Protein AF-A0AAW2DM99-F1 (afdb_monomer_lite)

Structure (mmCIF, N/CA/C/O backbone):
data_AF-A0AAW2DM99-F1
#
_entry.id   AF-A0AAW2DM99-F1
#
loop_
_atom_site.group_PDB
_atom_site.id
_atom_site.type_symbol
_atom_site.label_atom_id
_atom_site.label_alt_id
_atom_site.label_comp_id
_atom_site.label_asym_id
_atom_site.label_entity_id
_atom_site.label_seq_id
_atom_site.pdbx_PDB_ins_code
_atom_site.Cartn_x
_atom_site.Cartn_y
_atom_site.Cartn_z
_atom_site.occupancy
_atom_site.B_iso_or_equiv
_atom_site.auth_seq_id
_atom_site.auth_comp_id
_atom_site.auth_asym_id
_atom_site.auth_atom_id
_atom_site.pdbx_PDB_model_num
ATOM 1 N N . MET A 1 1 ? 1.459 -3.529 23.338 1.00 35.66 1 MET A N 1
ATOM 2 C CA . MET A 1 1 ? 2.399 -2.399 23.495 1.00 35.66 1 MET A CA 1
ATOM 3 C C . MET A 1 1 ? 1.720 -1.169 22.929 1.00 35.66 1 MET A C 1
ATOM 5 O O . MET A 1 1 ? 0.945 -1.314 21.996 1.00 35.66 1 MET A O 1
ATOM 9 N N . ALA A 1 2 ? 1.927 -0.005 23.540 1.00 34.44 2 ALA A N 1
ATOM 10 C CA . ALA A 1 2 ? 1.353 1.253 23.074 1.00 34.44 2 ALA A CA 1
ATOM 11 C C . ALA A 1 2 ? 1.762 1.528 21.612 1.00 34.44 2 ALA A C 1
ATOM 13 O O . ALA A 1 2 ? 2.932 1.319 21.285 1.00 34.44 2 ALA A O 1
ATOM 14 N N . CYS A 1 3 ? 0.830 2.003 20.767 1.00 39.03 3 CYS A N 1
ATOM 15 C CA . CYS A 1 3 ? 1.159 2.665 19.493 1.00 39.03 3 CYS A CA 1
ATOM 16 C C . CYS A 1 3 ? 2.086 3.834 19.861 1.00 39.03 3 CYS A C 1
ATOM 18 O O . CYS A 1 3 ? 1.624 4.897 20.273 1.00 39.03 3 CYS A O 1
ATOM 20 N N . LYS A 1 4 ? 3.408 3.639 19.786 1.00 43.53 4 LYS A N 1
ATOM 21 C CA . LYS A 1 4 ? 4.312 4.777 19.635 1.00 43.53 4 LYS A CA 1
ATOM 22 C C . LYS A 1 4 ? 3.962 5.408 18.285 1.00 43.53 4 LYS A C 1
ATOM 24 O O . LYS A 1 4 ? 3.712 4.652 17.347 1.00 43.53 4 LYS A O 1
ATOM 29 N N . PRO A 1 5 ? 3.945 6.743 18.157 1.00 43.97 5 PRO A N 1
ATOM 30 C CA . PRO A 1 5 ? 3.935 7.355 16.841 1.00 43.97 5 PRO A CA 1
ATOM 31 C C . PRO A 1 5 ? 5.176 6.830 16.122 1.00 43.97 5 PRO A C 1
ATOM 33 O O . PRO A 1 5 ? 6.307 7.070 16.547 1.00 43.97 5 PRO A O 1
ATOM 36 N N . LEU A 1 6 ? 4.942 5.985 15.125 1.00 51.59 6 LEU A N 1
ATOM 37 C CA . LEU A 1 6 ? 5.991 5.325 14.372 1.00 51.59 6 LEU A CA 1
ATOM 38 C C . LEU A 1 6 ? 6.659 6.417 13.543 1.00 51.59 6 LEU A C 1
ATOM 40 O O . LEU A 1 6 ? 6.070 6.944 12.602 1.00 51.59 6 LEU A O 1
ATOM 44 N N . GLY A 1 7 ? 7.850 6.831 13.977 1.00 56.53 7 GLY A N 1
ATOM 45 C CA . GLY A 1 7 ? 8.684 7.748 13.214 1.00 56.53 7 GLY A CA 1
ATOM 46 C C . GLY A 1 7 ? 8.988 7.163 11.835 1.00 56.53 7 GLY A C 1
ATOM 47 O O . GLY A 1 7 ? 8.894 5.952 11.630 1.00 56.53 7 GLY A O 1
ATOM 48 N N . GLU A 1 8 ? 9.375 8.030 10.907 1.00 57.75 8 GLU A N 1
ATOM 49 C CA . GLU A 1 8 ? 9.735 7.710 9.518 1.00 57.75 8 GLU A CA 1
ATOM 50 C C . GLU A 1 8 ? 10.653 6.474 9.382 1.00 57.75 8 GLU A C 1
ATOM 52 O O . GLU A 1 8 ? 10.464 5.643 8.492 1.00 57.75 8 GLU A O 1
ATOM 57 N N . ASP A 1 9 ? 11.535 6.273 10.367 1.00 65.50 9 ASP A N 1
ATOM 58 C CA . ASP A 1 9 ? 12.427 5.117 10.529 1.00 65.50 9 ASP A CA 1
ATOM 59 C C . ASP A 1 9 ? 11.707 3.750 10.531 1.00 65.50 9 ASP A C 1
ATOM 61 O O . ASP A 1 9 ? 12.249 2.762 10.038 1.00 65.50 9 ASP A O 1
ATOM 65 N N . THR A 1 10 ? 10.472 3.650 11.042 1.00 75.81 10 THR A N 1
ATOM 66 C CA . THR A 1 10 ? 9.782 2.346 11.082 1.00 75.81 10 THR A CA 1
ATOM 67 C C . THR A 1 10 ? 9.088 2.004 9.772 1.00 75.81 10 THR A C 1
ATOM 69 O O . THR A 1 10 ? 9.172 0.859 9.335 1.00 75.81 10 THR A O 1
ATOM 72 N N . ALA A 1 11 ? 8.466 2.978 9.098 1.00 77.56 11 ALA A N 1
ATOM 73 C CA . ALA A 1 11 ? 7.891 2.744 7.772 1.00 77.56 11 ALA A CA 1
ATOM 74 C C . ALA A 1 11 ? 8.988 2.347 6.775 1.00 77.56 11 ALA A C 1
ATOM 76 O O . ALA A 1 11 ? 8.814 1.394 6.018 1.00 77.56 11 ALA A O 1
ATOM 77 N N . GLN A 1 12 ? 10.149 3.003 6.841 1.00 84.19 12 GLN A N 1
ATOM 78 C CA . GLN A 1 12 ? 11.324 2.637 6.054 1.00 84.19 12 GLN A CA 1
ATOM 79 C C . GLN A 1 12 ? 11.777 1.192 6.329 1.00 84.19 12 GLN A C 1
ATOM 81 O O . GLN A 1 12 ? 11.893 0.398 5.395 1.00 84.19 12 GLN A O 1
ATOM 86 N N . LYS A 1 13 ? 11.986 0.814 7.599 1.00 89.56 13 LYS A N 1
ATOM 87 C CA . LYS A 1 13 ? 12.408 -0.550 7.976 1.00 89.56 13 LYS A CA 1
ATOM 88 C C . LYS A 1 13 ? 11.413 -1.621 7.538 1.00 89.56 13 LYS A C 1
ATOM 90 O O . LYS A 1 13 ? 11.819 -2.637 6.976 1.00 89.56 13 LYS A O 1
ATOM 95 N N . THR A 1 14 ? 10.119 -1.389 7.753 1.00 89.75 14 THR A N 1
ATOM 96 C CA . THR A 1 14 ? 9.064 -2.309 7.313 1.00 89.75 14 THR A CA 1
ATOM 97 C C . THR A 1 14 ? 9.071 -2.462 5.794 1.00 89.75 14 THR A C 1
ATOM 99 O O . THR A 1 14 ? 9.008 -3.584 5.297 1.00 89.75 14 THR A O 1
ATOM 102 N N . SER A 1 15 ? 9.234 -1.364 5.053 1.00 91.31 15 SER A N 1
ATOM 103 C CA . SER A 1 15 ? 9.285 -1.385 3.584 1.00 91.31 15 SER A CA 1
ATOM 104 C C . SER A 1 15 ? 10.464 -2.191 3.058 1.00 91.31 15 SER A C 1
ATOM 106 O O . SER A 1 15 ? 10.295 -3.016 2.162 1.00 91.31 15 SER A O 1
ATOM 108 N N . MET A 1 16 ? 11.643 -2.010 3.657 1.00 93.88 16 MET A N 1
ATOM 109 C CA . MET A 1 16 ? 12.829 -2.800 3.321 1.00 93.88 16 MET A CA 1
ATOM 110 C C . MET A 1 16 ? 12.605 -4.288 3.602 1.00 93.88 16 MET A C 1
ATOM 112 O O . MET A 1 16 ? 12.878 -5.118 2.740 1.00 93.88 16 MET A O 1
ATOM 116 N N . SER A 1 17 ? 12.013 -4.635 4.749 1.00 94.75 17 SER A N 1
ATOM 117 C CA . SER A 1 17 ? 11.690 -6.031 5.068 1.00 94.75 17 SER A CA 1
ATOM 118 C C . SER A 1 17 ? 10.678 -6.645 4.089 1.00 94.75 17 SER A C 1
ATOM 120 O O . SER A 1 17 ? 10.814 -7.807 3.703 1.00 94.75 17 SER A O 1
ATOM 122 N N . ILE A 1 18 ? 9.674 -5.880 3.644 1.00 94.69 18 ILE A N 1
ATOM 123 C CA . ILE A 1 18 ? 8.722 -6.319 2.611 1.00 94.69 18 ILE A CA 1
ATOM 124 C C . ILE A 1 18 ? 9.452 -6.571 1.286 1.00 94.69 18 ILE A C 1
ATOM 126 O O . ILE A 1 18 ? 9.267 -7.626 0.677 1.00 94.69 18 ILE A O 1
ATOM 130 N N . LEU A 1 19 ? 10.315 -5.645 0.857 1.00 95.69 19 LEU A N 1
ATOM 131 C CA . LEU A 1 19 ? 11.109 -5.793 -0.364 1.00 95.69 19 LEU A CA 1
ATOM 132 C C . LEU A 1 19 ? 12.026 -7.020 -0.319 1.00 95.69 19 LEU A C 1
ATOM 134 O O . LEU A 1 19 ? 12.119 -7.744 -1.310 1.00 95.69 19 LEU A O 1
ATOM 138 N N . GLU A 1 20 ? 12.655 -7.292 0.825 1.00 96.81 20 GLU A N 1
ATOM 139 C CA . GLU A 1 20 ? 13.470 -8.491 1.043 1.00 96.81 20 GLU A CA 1
ATOM 140 C C . GLU A 1 20 ? 12.632 -9.772 0.931 1.00 96.81 20 GLU A C 1
ATOM 142 O O . GLU A 1 20 ? 12.999 -10.695 0.193 1.00 96.81 20 GLU A O 1
ATOM 147 N N . LYS A 1 21 ? 11.467 -9.818 1.596 1.00 96.69 21 LYS A N 1
ATOM 148 C CA . LYS A 1 21 ? 10.533 -10.958 1.527 1.00 96.69 21 LYS A CA 1
ATOM 149 C C . LYS A 1 21 ? 10.051 -11.223 0.104 1.00 96.69 21 LYS A C 1
ATOM 151 O O . LYS A 1 21 ? 9.902 -12.376 -0.296 1.00 96.69 21 LYS A O 1
ATOM 156 N N . LEU A 1 22 ? 9.827 -10.164 -0.666 1.00 97.06 22 LEU A N 1
ATOM 157 C CA . LEU A 1 22 ? 9.344 -10.243 -2.039 1.00 97.06 22 LEU A CA 1
ATOM 158 C C . LEU A 1 22 ? 10.477 -10.180 -3.074 1.00 97.06 22 LEU A C 1
ATOM 160 O O . LEU A 1 22 ? 10.194 -10.043 -4.260 1.00 97.06 22 LEU A O 1
ATOM 164 N N . SER A 1 23 ? 11.741 -10.329 -2.667 1.00 96.56 23 SER A N 1
ATOM 165 C CA . SER A 1 23 ? 12.935 -10.141 -3.513 1.00 96.56 23 SER A CA 1
ATOM 166 C C . SER A 1 23 ? 12.892 -10.883 -4.852 1.00 96.56 23 SER A C 1
ATOM 168 O O . SER A 1 23 ? 13.314 -10.326 -5.864 1.00 96.56 23 SER A O 1
ATOM 170 N N . LYS A 1 24 ? 12.326 -12.097 -4.869 1.00 96.75 24 LYS A N 1
ATOM 171 C CA . LYS A 1 24 ? 12.196 -12.958 -6.060 1.00 96.75 24 LYS A CA 1
ATOM 172 C C . LYS A 1 24 ? 11.079 -12.552 -7.032 1.00 96.75 24 LYS A C 1
ATOM 174 O O . LYS A 1 24 ? 10.979 -13.140 -8.103 1.00 96.75 24 LYS A O 1
ATOM 179 N N . HIS A 1 25 ? 10.227 -11.599 -6.663 1.00 95.56 25 HIS A N 1
ATOM 180 C CA . HIS A 1 25 ? 9.127 -11.124 -7.500 1.00 95.56 25 HIS A CA 1
ATOM 181 C C . HIS A 1 25 ? 9.568 -9.940 -8.372 1.00 95.56 25 HIS A C 1
ATOM 183 O O . HIS A 1 25 ? 10.468 -9.174 -8.004 1.00 95.56 25 HIS A O 1
ATOM 189 N N . ALA A 1 26 ? 8.894 -9.763 -9.510 1.00 94.31 26 ALA A N 1
ATOM 190 C CA . ALA A 1 26 ? 9.030 -8.570 -10.342 1.00 94.31 26 ALA A CA 1
ATOM 191 C C . ALA A 1 26 ? 8.666 -7.293 -9.559 1.00 94.31 26 ALA A C 1
ATOM 193 O O . ALA A 1 26 ? 7.968 -7.353 -8.544 1.00 94.31 26 ALA A O 1
ATOM 194 N N . TRP A 1 27 ? 9.148 -6.135 -10.013 1.00 94.69 27 TRP A N 1
ATOM 195 C CA . TRP A 1 27 ? 8.969 -4.864 -9.305 1.00 94.69 27 TRP A CA 1
ATOM 196 C C . TRP A 1 27 ? 7.495 -4.485 -9.139 1.00 94.69 27 TRP A C 1
ATOM 198 O O . TRP A 1 27 ? 7.058 -4.321 -7.998 1.00 94.69 27 TRP A O 1
ATOM 208 N N . HIS A 1 28 ? 6.699 -4.470 -10.210 1.00 92.12 28 HIS A N 1
ATOM 209 C CA . HIS A 1 28 ? 5.244 -4.302 -10.093 1.00 92.12 28 HIS A CA 1
ATOM 210 C C . HIS A 1 28 ? 4.587 -5.306 -9.133 1.00 92.12 28 HIS A C 1
ATOM 212 O O . HIS A 1 28 ? 3.732 -4.936 -8.328 1.00 92.12 28 HIS A O 1
ATOM 218 N N . ALA A 1 29 ? 5.001 -6.577 -9.179 1.00 96.00 29 ALA A N 1
ATOM 219 C CA . ALA A 1 29 ? 4.408 -7.634 -8.367 1.00 96.00 29 ALA A CA 1
ATOM 220 C C . ALA A 1 29 ? 4.660 -7.404 -6.871 1.00 96.00 29 ALA A C 1
ATOM 222 O O . ALA A 1 29 ? 3.772 -7.653 -6.059 1.00 96.00 29 ALA A O 1
ATOM 223 N N . LYS A 1 30 ? 5.825 -6.862 -6.493 1.00 97.62 30 LYS A N 1
ATOM 224 C CA . LYS A 1 30 ? 6.114 -6.465 -5.104 1.00 97.62 30 LYS A CA 1
ATOM 225 C C . LYS A 1 30 ? 5.106 -5.431 -4.597 1.00 97.62 30 LYS A C 1
ATOM 227 O O . LYS A 1 30 ? 4.571 -5.586 -3.498 1.00 97.62 30 LYS A O 1
ATOM 232 N N . ALA A 1 31 ? 4.821 -4.409 -5.405 1.00 96.75 31 ALA A N 1
ATOM 233 C CA . ALA A 1 31 ? 3.865 -3.364 -5.051 1.00 96.75 31 ALA A CA 1
ATOM 234 C C . ALA A 1 31 ? 2.427 -3.905 -4.979 1.00 96.75 31 ALA A C 1
ATOM 236 O O . ALA A 1 31 ? 1.743 -3.685 -3.981 1.00 96.75 31 ALA A O 1
ATOM 237 N N . LEU A 1 32 ? 1.996 -4.680 -5.982 1.00 96.44 32 LEU A N 1
ATOM 238 C CA . LEU A 1 32 ? 0.654 -5.273 -6.030 1.00 96.44 32 LEU A CA 1
ATOM 239 C C . LEU A 1 32 ? 0.392 -6.236 -4.869 1.00 96.44 32 LEU A C 1
ATOM 241 O O . LEU A 1 32 ? -0.665 -6.165 -4.251 1.00 96.44 32 LEU A O 1
ATOM 245 N N . LEU A 1 33 ? 1.347 -7.109 -4.537 1.00 97.56 33 LEU A N 1
ATOM 246 C CA . LEU A 1 33 ? 1.215 -8.032 -3.406 1.00 97.56 33 LEU A CA 1
ATOM 247 C C . LEU A 1 33 ? 1.135 -7.285 -2.071 1.00 97.56 33 LEU A C 1
ATOM 249 O O . LEU A 1 33 ? 0.366 -7.673 -1.195 1.00 97.56 33 LEU A O 1
ATOM 253 N N . THR A 1 34 ? 1.891 -6.195 -1.927 1.00 97.25 34 THR A N 1
ATOM 254 C CA . THR A 1 34 ? 1.839 -5.346 -0.729 1.00 97.25 34 THR A CA 1
ATOM 255 C C . THR A 1 34 ? 0.485 -4.647 -0.605 1.00 97.25 34 THR A C 1
ATOM 257 O O . THR A 1 34 ? -0.122 -4.667 0.466 1.00 97.25 34 THR A O 1
ATOM 260 N N . LEU A 1 35 ? -0.026 -4.079 -1.702 1.00 96.25 35 LEU A N 1
ATOM 261 C CA . LEU A 1 35 ? -1.343 -3.445 -1.727 1.00 96.25 35 LEU A CA 1
ATOM 262 C C . LEU A 1 35 ? -2.468 -4.461 -1.475 1.00 96.25 35 LEU A C 1
ATOM 264 O O . LEU A 1 35 ? -3.405 -4.166 -0.739 1.00 96.25 35 LEU A O 1
ATOM 268 N N . ALA A 1 36 ? -2.360 -5.668 -2.034 1.00 96.25 36 ALA A N 1
ATOM 269 C CA . ALA A 1 36 ? -3.317 -6.746 -1.808 1.00 96.25 36 ALA A CA 1
ATOM 270 C C . ALA A 1 36 ? -3.344 -7.187 -0.338 1.00 96.25 36 ALA A C 1
ATOM 272 O O . ALA A 1 36 ? -4.425 -7.359 0.221 1.00 96.25 36 ALA A O 1
ATOM 273 N N . ALA A 1 37 ? -2.179 -7.315 0.305 1.00 94.69 37 ALA A N 1
ATOM 274 C CA . ALA A 1 37 ? -2.099 -7.604 1.736 1.00 94.69 37 ALA A CA 1
ATOM 275 C C . ALA A 1 37 ? -2.805 -6.518 2.567 1.00 94.69 37 ALA A C 1
ATOM 277 O O . ALA A 1 37 ? -3.649 -6.836 3.400 1.00 94.69 37 ALA A O 1
ATOM 278 N N . PHE A 1 38 ? -2.551 -5.239 2.265 1.00 92.62 38 PHE A N 1
ATOM 279 C CA . PHE A 1 38 ? -3.268 -4.131 2.901 1.00 92.62 38 PHE A CA 1
ATOM 280 C C . PHE A 1 38 ? -4.784 -4.194 2.669 1.00 92.62 38 PHE A C 1
ATOM 282 O O . PHE A 1 38 ? -5.553 -3.976 3.601 1.00 92.62 38 PHE A O 1
ATOM 289 N N . ALA A 1 39 ? -5.232 -4.498 1.449 1.00 93.12 39 ALA A N 1
ATOM 290 C CA . ALA A 1 39 ? -6.653 -4.569 1.122 1.00 93.12 39 ALA A CA 1
ATOM 291 C C . ALA A 1 39 ? -7.380 -5.671 1.911 1.00 93.12 39 ALA A C 1
ATOM 293 O O . ALA A 1 39 ? -8.526 -5.471 2.315 1.00 93.12 39 ALA A O 1
ATOM 294 N N . VAL A 1 40 ? -6.716 -6.804 2.168 1.00 90.38 40 VAL A N 1
ATOM 295 C CA . VAL A 1 40 ? -7.245 -7.868 3.037 1.00 90.38 40 VAL A CA 1
ATOM 296 C C . VAL A 1 40 ? -7.413 -7.356 4.467 1.00 90.38 40 VAL A C 1
ATOM 298 O O . VAL A 1 40 ? -8.507 -7.471 5.019 1.00 90.38 40 VAL A O 1
ATOM 301 N N . ASP A 1 41 ? -6.383 -6.723 5.035 1.00 86.38 41 ASP A N 1
ATOM 302 C CA . ASP A 1 41 ? -6.444 -6.171 6.396 1.00 86.38 41 ASP A CA 1
ATOM 303 C C . ASP A 1 41 ? -7.521 -5.076 6.523 1.00 86.38 41 ASP A C 1
ATOM 305 O O . ASP A 1 41 ? -8.284 -5.038 7.494 1.00 86.38 41 ASP A O 1
ATOM 309 N N . TYR A 1 42 ? -7.629 -4.207 5.515 1.00 86.00 42 TYR A N 1
ATOM 310 C CA . TYR A 1 42 ? -8.624 -3.137 5.450 1.00 86.00 42 TYR A CA 1
ATOM 311 C C . TYR A 1 42 ? -10.055 -3.675 5.304 1.00 86.00 42 TYR A C 1
ATOM 313 O O . TYR A 1 42 ? -10.981 -3.190 5.957 1.00 86.00 42 TYR A O 1
ATOM 321 N N . GLY A 1 43 ? -10.257 -4.687 4.457 1.00 84.94 43 GLY A N 1
ATOM 322 C CA . GLY A 1 43 ? -11.558 -5.315 4.233 1.00 84.94 43 GLY A CA 1
ATOM 323 C C . GLY A 1 43 ? -12.059 -6.065 5.464 1.00 84.94 43 GLY A C 1
ATOM 324 O O . GLY A 1 43 ? -13.203 -5.867 5.880 1.00 84.94 43 GLY A O 1
ATOM 325 N N . ASP A 1 44 ? -11.188 -6.858 6.093 1.00 79.50 44 ASP A N 1
ATOM 326 C CA . ASP A 1 44 ? -11.468 -7.521 7.369 1.00 79.50 44 ASP A CA 1
ATOM 327 C C . ASP A 1 44 ? -11.874 -6.509 8.442 1.00 79.50 44 ASP A C 1
ATOM 329 O O . ASP A 1 44 ? -12.815 -6.743 9.207 1.00 79.50 44 ASP A O 1
ATOM 333 N N . PHE A 1 45 ? -11.187 -5.365 8.477 1.00 76.69 45 PHE A N 1
ATOM 334 C CA . PHE A 1 45 ? -11.539 -4.274 9.366 1.00 76.69 45 PHE A CA 1
ATOM 335 C C . PHE A 1 45 ? -12.945 -3.724 9.076 1.00 76.69 45 PHE A C 1
ATOM 337 O O . PHE A 1 45 ? -13.789 -3.676 9.976 1.00 76.69 45 PHE A O 1
ATOM 344 N N . TRP A 1 46 ? -13.215 -3.320 7.832 1.00 78.00 46 TRP A N 1
ATOM 345 C CA . TRP A 1 46 ? -14.479 -2.677 7.468 1.00 78.00 46 TRP A CA 1
ATOM 346 C C . TRP A 1 46 ? -15.678 -3.611 7.660 1.00 78.00 46 TRP A C 1
ATOM 348 O O . TRP A 1 46 ? -16.742 -3.189 8.115 1.00 78.00 46 TRP A O 1
ATOM 358 N N . LEU A 1 47 ? -15.490 -4.902 7.381 1.00 76.44 47 LEU A N 1
ATOM 359 C CA . LEU A 1 47 ? -16.497 -5.932 7.604 1.00 76.44 47 LEU A CA 1
ATOM 360 C C . LEU A 1 47 ? -16.876 -6.039 9.087 1.00 76.44 47 LEU A C 1
ATOM 362 O O . LEU A 1 47 ? -18.059 -6.086 9.427 1.00 76.44 47 LEU A O 1
ATOM 366 N N . LEU A 1 48 ? -15.886 -6.042 9.980 1.00 70.62 48 LEU A N 1
ATOM 367 C CA . LEU A 1 48 ? -16.124 -6.098 11.423 1.00 70.62 48 LEU A CA 1
ATOM 368 C C . LEU A 1 48 ? -16.780 -4.815 11.936 1.00 70.62 48 LEU A C 1
ATOM 370 O O . LEU A 1 48 ? -17.734 -4.898 12.707 1.00 70.62 48 LEU A O 1
ATOM 374 N N . ALA A 1 49 ? -16.342 -3.653 11.450 1.00 69.56 49 ALA A N 1
ATOM 375 C CA . ALA A 1 49 ? -16.979 -2.364 11.706 1.00 69.56 49 ALA A CA 1
ATOM 376 C C . ALA A 1 49 ? -18.471 -2.355 11.311 1.00 69.56 49 ALA A C 1
ATOM 378 O O . ALA A 1 49 ? -19.310 -1.876 12.076 1.00 69.56 49 ALA A O 1
ATOM 379 N N . LEU A 1 50 ? -18.816 -2.927 10.152 1.00 68.25 50 LEU A N 1
ATOM 380 C CA . LEU A 1 50 ? -20.189 -2.988 9.646 1.00 68.25 50 LEU A CA 1
ATOM 381 C C . LEU A 1 50 ? -21.072 -3.959 10.451 1.00 68.25 50 LEU A C 1
ATOM 383 O O . LEU A 1 50 ? -22.186 -3.610 10.853 1.00 68.25 50 LEU A O 1
ATOM 387 N N . LEU A 1 51 ? -20.576 -5.172 10.721 1.00 65.88 51 LEU A N 1
ATOM 388 C CA . LEU A 1 51 ? -21.340 -6.239 11.385 1.00 65.88 51 LEU A CA 1
ATOM 389 C C . LEU A 1 51 ? -21.504 -6.030 12.898 1.00 65.88 51 LEU A C 1
ATOM 391 O O . LEU A 1 51 ? -22.418 -6.595 13.507 1.00 65.88 51 LEU A O 1
ATOM 395 N N . TYR A 1 52 ? -20.669 -5.188 13.512 1.00 61.03 52 TYR A N 1
ATOM 396 C CA . TYR A 1 52 ? -20.694 -4.905 14.949 1.00 61.03 52 TYR A CA 1
ATOM 397 C C . TYR A 1 52 ? -22.049 -4.372 15.457 1.00 61.03 52 TYR A C 1
ATOM 399 O O . TYR A 1 52 ? -22.432 -4.604 16.609 1.00 61.03 52 TYR A O 1
ATOM 407 N N . THR A 1 53 ? -22.806 -3.686 14.597 1.00 57.09 53 THR A N 1
ATOM 408 C CA . THR A 1 53 ? -24.118 -3.117 14.944 1.00 57.09 53 THR A CA 1
ATOM 409 C C . THR A 1 53 ? -25.248 -4.149 14.989 1.00 57.09 53 THR A C 1
ATOM 411 O O . THR A 1 53 ? -26.263 -3.894 15.635 1.00 57.09 53 THR A O 1
ATOM 414 N N . SER A 1 54 ? -25.076 -5.311 14.347 1.00 58.62 54 SER A N 1
ATOM 415 C CA . SER A 1 54 ? -26.197 -6.197 14.000 1.00 58.62 54 SER A CA 1
ATOM 416 C C . SER A 1 54 ? -26.079 -7.629 14.536 1.00 58.62 54 SER A C 1
ATOM 418 O O . SER A 1 54 ? -27.105 -8.287 14.690 1.00 58.62 54 SER A O 1
ATOM 420 N N . ASP A 1 55 ? -24.879 -8.115 14.883 1.00 61.91 55 ASP A N 1
ATOM 421 C CA . ASP A 1 55 ? -24.678 -9.524 15.258 1.00 61.91 55 ASP A CA 1
ATOM 422 C C . ASP A 1 55 ? -23.873 -9.708 16.565 1.00 61.91 55 ASP A C 1
ATOM 424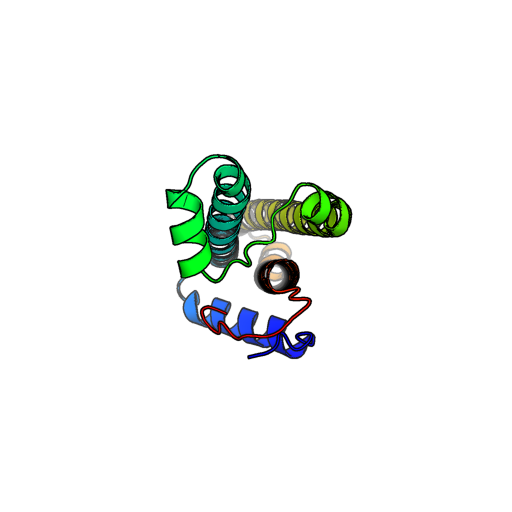 O O . ASP A 1 55 ? -22.782 -9.163 16.752 1.00 61.91 55 ASP A O 1
ATOM 428 N N . LYS A 1 56 ? -24.403 -10.515 17.497 1.00 63.22 56 LYS A N 1
ATOM 429 C CA . LYS A 1 56 ? -23.712 -10.889 18.747 1.00 63.22 56 LYS A CA 1
ATOM 430 C C . LYS A 1 56 ? -22.452 -11.724 18.488 1.00 63.22 56 LYS A C 1
ATOM 432 O O . LYS A 1 56 ? -21.521 -11.648 19.284 1.00 63.22 56 LYS A O 1
ATOM 437 N N . SER A 1 57 ? -22.404 -12.490 17.400 1.00 65.94 57 SER A N 1
ATOM 438 C CA . SER A 1 57 ? -21.239 -13.290 17.005 1.00 65.94 57 SER A CA 1
ATOM 439 C C . SER A 1 57 ? -20.101 -12.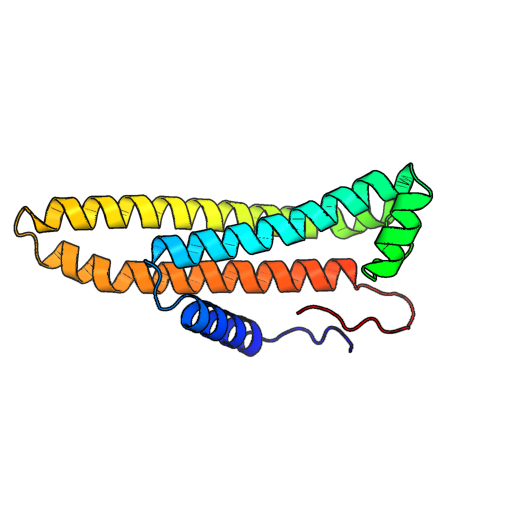420 16.457 1.00 65.94 57 SER A C 1
ATOM 441 O O . SER A 1 57 ? -18.945 -12.602 16.844 1.00 65.94 57 SER A O 1
ATOM 443 N N . ALA A 1 58 ? -20.425 -11.390 15.666 1.00 63.16 58 ALA A N 1
ATOM 444 C CA . ALA A 1 58 ? -19.462 -10.403 15.176 1.00 63.16 58 ALA A CA 1
ATOM 445 C C . ALA A 1 58 ? -18.790 -9.632 16.323 1.00 63.16 58 ALA A C 1
ATOM 447 O O . ALA A 1 58 ? -17.599 -9.333 16.251 1.00 63.16 58 ALA A O 1
ATOM 448 N N . LYS A 1 59 ? -19.510 -9.392 17.430 1.00 63.34 59 LYS A N 1
ATOM 449 C CA . LYS A 1 59 ? -18.916 -8.838 18.659 1.00 63.34 59 LYS A CA 1
ATOM 450 C C . LYS A 1 59 ? -17.840 -9.748 19.249 1.00 63.34 59 LYS A C 1
ATOM 452 O O . 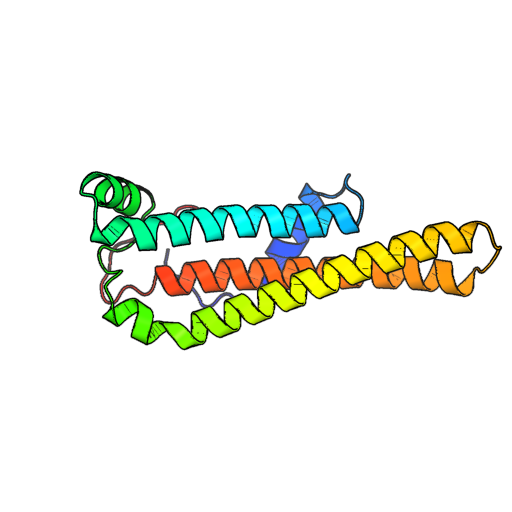LYS A 1 59 ? -16.773 -9.259 19.601 1.00 63.34 59 LYS A O 1
ATOM 457 N N . SER A 1 60 ? -18.081 -11.057 19.334 1.00 66.75 60 SER A N 1
ATOM 458 C CA . SER A 1 60 ? -17.085 -12.013 19.841 1.00 66.75 60 SER A CA 1
ATOM 459 C C . SER A 1 60 ? -15.844 -12.095 18.944 1.00 66.75 60 SER A C 1
ATOM 461 O O . SER A 1 60 ? -14.730 -12.129 19.464 1.00 66.75 60 SER A O 1
ATOM 463 N N . VAL A 1 61 ? -16.014 -12.063 17.616 1.00 68.44 61 VAL A N 1
ATOM 464 C CA . VAL A 1 61 ? -14.891 -12.037 16.655 1.00 68.44 61 VAL A CA 1
ATOM 465 C C . VAL A 1 61 ? -14.115 -10.720 16.736 1.00 68.44 61 VAL A C 1
ATOM 467 O O . VAL A 1 61 ? -12.886 -10.738 16.742 1.00 68.44 61 VAL A O 1
ATOM 470 N N . GLY A 1 62 ? -14.811 -9.587 16.864 1.00 63.72 62 GLY A N 1
ATOM 471 C CA . GLY A 1 62 ? -14.189 -8.279 17.076 1.00 63.72 62 GLY A CA 1
ATOM 472 C C . GLY A 1 62 ? -13.339 -8.248 18.349 1.00 63.72 62 GLY A C 1
ATOM 473 O O . GLY A 1 62 ? -12.173 -7.866 18.298 1.00 63.72 62 GLY A O 1
ATOM 474 N N . ILE A 1 63 ? -13.869 -8.752 19.469 1.00 65.94 63 ILE A N 1
ATOM 475 C CA . ILE A 1 63 ? -13.119 -8.874 20.730 1.00 65.94 63 ILE A CA 1
ATOM 476 C C . ILE A 1 63 ? -11.874 -9.753 20.548 1.00 65.94 63 ILE A C 1
ATOM 478 O O . ILE A 1 63 ? -10.795 -9.378 21.006 1.00 65.94 63 ILE A O 1
ATOM 482 N N . LEU A 1 64 ? -11.995 -10.894 19.856 1.00 65.50 64 LEU A N 1
ATOM 483 C CA . LEU A 1 64 ? -10.870 -11.802 19.605 1.00 65.50 64 LEU A CA 1
ATOM 484 C C . LEU A 1 64 ? -9.772 -11.154 18.748 1.00 65.50 64 LEU A C 1
ATOM 486 O O . LEU A 1 64 ? -8.591 -11.331 19.034 1.00 65.50 64 LEU A O 1
ATOM 490 N N . LYS A 1 65 ? -10.151 -10.367 17.734 1.00 63.72 65 LYS A N 1
ATOM 491 C CA . LYS A 1 65 ? -9.219 -9.586 16.901 1.00 63.72 65 LYS A CA 1
ATOM 492 C C . LYS A 1 65 ? -8.715 -8.303 17.581 1.00 63.72 65 LYS A C 1
ATOM 494 O O . LYS A 1 65 ? -7.974 -7.536 16.979 1.00 63.72 65 LYS A O 1
ATOM 499 N N . GLY A 1 66 ? -9.089 -8.076 18.839 1.00 58.31 66 GLY A N 1
ATOM 500 C CA . GLY A 1 66 ? -8.630 -6.956 19.653 1.00 58.31 66 GLY A CA 1
ATOM 501 C C . GLY A 1 66 ? -9.270 -5.608 19.341 1.00 58.31 66 GLY A C 1
ATOM 502 O O . GLY A 1 66 ? -8.803 -4.579 19.828 1.00 58.31 66 GLY A O 1
ATOM 503 N N . MET A 1 67 ? -10.367 -5.615 18.590 1.00 60.09 67 MET A N 1
ATOM 504 C CA . MET A 1 67 ? -11.141 -4.423 18.295 1.00 60.09 67 MET A CA 1
ATOM 505 C C . MET A 1 67 ? -11.884 -3.934 19.548 1.00 60.09 67 MET A C 1
ATOM 507 O O . MET A 1 67 ? -12.617 -4.713 20.170 1.00 60.09 67 MET A O 1
ATOM 511 N N . PRO A 1 68 ? -11.720 -2.660 19.959 1.00 55.56 68 PRO A N 1
ATOM 512 C CA . PRO A 1 68 ? -12.461 -2.114 21.086 1.00 55.56 68 PRO A CA 1
ATOM 513 C C . PRO A 1 68 ? -13.970 -2.165 20.827 1.00 55.56 68 PRO A C 1
ATOM 515 O O . PRO A 1 68 ? -14.436 -2.005 19.703 1.00 55.56 68 PRO A O 1
ATOM 518 N N . ASN A 1 69 ? -14.748 -2.295 21.899 1.00 54.62 69 ASN A N 1
ATOM 519 C CA . ASN A 1 69 ? -16.218 -2.315 21.925 1.00 54.62 69 ASN A CA 1
ATOM 520 C C . ASN A 1 69 ? -16.870 -0.963 21.484 1.00 54.62 69 ASN A C 1
ATOM 522 O O . ASN A 1 69 ? -17.982 -0.649 21.908 1.00 54.62 69 ASN A O 1
ATOM 526 N N . ILE A 1 70 ? -16.164 -0.124 20.709 1.00 56.19 70 ILE A N 1
ATOM 527 C CA . ILE A 1 70 ? -16.344 1.339 20.599 1.00 56.19 70 ILE A CA 1
ATOM 528 C C . ILE A 1 70 ? -16.730 1.792 19.174 1.00 56.19 70 ILE A C 1
ATOM 530 O O . ILE A 1 70 ? -16.922 2.983 18.961 1.00 56.19 70 ILE A O 1
ATOM 534 N N . TYR A 1 71 ? -16.920 0.895 18.195 1.00 64.12 71 TYR A N 1
ATOM 535 C CA . TYR A 1 71 ? -17.396 1.280 16.850 1.00 64.12 71 TYR A CA 1
ATOM 536 C C . TYR A 1 71 ? -18.879 1.679 16.874 1.00 64.12 71 TYR A C 1
ATOM 538 O O . TYR A 1 71 ? -19.776 0.946 16.463 1.00 64.12 71 TYR A O 1
ATOM 546 N N . THR A 1 72 ? -19.143 2.852 17.435 1.00 66.00 72 THR A N 1
ATOM 547 C CA . THR A 1 72 ? -20.426 3.541 17.450 1.00 66.00 72 THR A CA 1
ATOM 548 C C . THR A 1 72 ? -20.474 4.530 16.288 1.00 66.00 72 THR A C 1
ATOM 550 O O . THR A 1 72 ? -19.440 4.976 15.789 1.00 66.00 72 THR A O 1
ATOM 553 N N . ASN A 1 73 ? -21.674 4.971 15.902 1.00 68.50 73 ASN A N 1
ATOM 554 C CA . ASN A 1 73 ? -21.831 6.049 14.915 1.00 68.50 73 ASN A CA 1
ATOM 555 C C . ASN A 1 73 ? -21.011 7.307 15.273 1.00 68.50 73 ASN A C 1
ATOM 557 O O . ASN A 1 73 ? -20.508 7.984 14.381 1.00 68.50 73 ASN A O 1
ATOM 561 N N . SER A 1 74 ? -20.811 7.594 16.566 1.00 76.00 74 SER A N 1
ATOM 562 C CA . SER A 1 74 ? -19.989 8.724 17.018 1.00 76.00 74 SER A CA 1
ATOM 563 C C . SER A 1 74 ? -18.490 8.533 16.762 1.00 76.00 74 SER A C 1
ATOM 565 O O . SER A 1 74 ? -17.798 9.509 16.489 1.00 76.00 74 SER A O 1
ATOM 567 N N . TRP A 1 75 ? -17.976 7.298 16.824 1.00 80.69 75 TRP A N 1
ATOM 568 C CA . TRP A 1 75 ? -16.581 6.999 16.488 1.00 80.69 75 TRP A CA 1
ATOM 569 C C . TRP A 1 75 ? -16.318 7.246 14.996 1.00 80.69 75 TRP A C 1
ATOM 571 O O . TRP A 1 75 ? -15.385 7.969 14.648 1.00 80.69 75 TRP A O 1
ATOM 58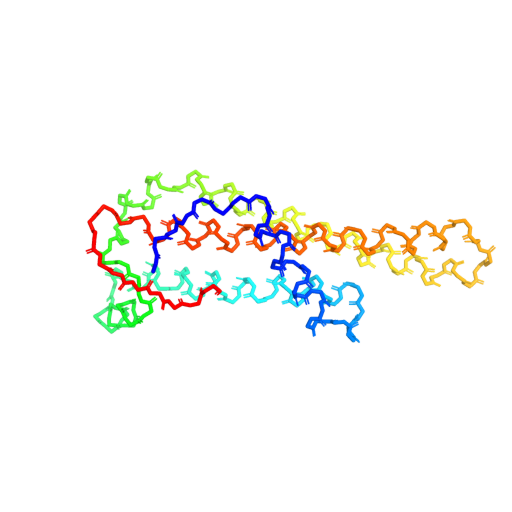1 N N . PHE A 1 76 ? -17.199 6.748 14.118 1.00 78.88 76 PHE A N 1
ATOM 582 C CA . PHE A 1 76 ? -17.080 6.980 12.673 1.00 78.88 76 PHE A CA 1
ATOM 583 C C . PHE A 1 76 ? -17.156 8.463 12.322 1.00 78.88 76 PHE A C 1
ATOM 585 O O . PHE A 1 76 ? -16.389 8.929 11.488 1.00 78.88 76 PHE A O 1
ATOM 592 N N . GLN A 1 77 ? -18.033 9.226 12.979 1.00 81.50 77 GLN A N 1
ATOM 593 C CA . GLN A 1 77 ? -18.090 10.675 12.783 1.00 81.50 77 GLN A CA 1
ATOM 594 C C . GLN A 1 77 ? -16.778 11.356 13.192 1.00 81.50 77 GLN A C 1
ATOM 596 O O . GLN A 1 77 ? -16.245 12.141 12.407 1.00 81.50 77 GLN A O 1
ATOM 601 N N . LYS A 1 78 ? -16.224 11.006 14.365 1.00 85.38 78 LYS A N 1
ATOM 602 C CA . LYS A 1 78 ? -14.959 11.562 14.878 1.00 85.38 78 LYS A CA 1
ATOM 603 C C . LYS A 1 78 ? -13.787 11.320 13.921 1.00 85.38 78 LYS A C 1
ATOM 605 O O . LYS A 1 78 ? -12.997 12.232 13.707 1.00 85.38 78 LYS A O 1
ATOM 610 N N . HIS A 1 79 ? -13.692 10.124 13.342 1.00 85.56 79 HIS A N 1
ATOM 611 C CA . HIS A 1 79 ? -12.544 9.712 12.521 1.00 85.56 79 HIS A CA 1
ATOM 612 C C . HIS A 1 79 ? -12.800 9.757 11.004 1.00 85.56 79 HIS A C 1
ATOM 614 O O . HIS A 1 79 ? -11.928 9.391 10.220 1.00 85.56 79 HIS A O 1
ATOM 620 N N . SER A 1 80 ? -13.970 10.233 10.565 1.00 86.25 80 SER A N 1
ATOM 621 C CA . SER A 1 80 ? -14.371 10.273 9.148 1.00 86.25 80 SER A CA 1
ATOM 622 C C . SER A 1 80 ? -13.367 10.990 8.240 1.00 86.25 80 SER A C 1
ATOM 624 O O . SER A 1 80 ? -13.073 10.502 7.150 1.00 86.25 80 SER A O 1
ATOM 626 N N . GLY A 1 81 ? -12.804 12.113 8.697 1.00 90.75 81 GLY A N 1
ATOM 627 C CA . GLY A 1 81 ? -11.784 12.858 7.956 1.00 90.75 81 GLY A CA 1
ATOM 628 C C . GLY A 1 81 ? -10.483 12.071 7.787 1.00 90.75 81 GLY A C 1
ATOM 629 O O . GLY A 1 81 ? -9.962 11.980 6.681 1.00 90.75 81 GLY A O 1
ATOM 630 N N . GLU A 1 82 ? -9.988 11.439 8.854 1.00 89.38 82 GLU A N 1
ATOM 631 C CA . GLU A 1 82 ? -8.761 10.630 8.805 1.00 89.38 82 GLU A CA 1
ATOM 632 C C . GLU A 1 82 ? -8.929 9.399 7.903 1.00 89.38 82 GLU A C 1
ATOM 634 O O . GLU A 1 82 ? -8.031 9.070 7.130 1.00 89.38 82 GLU A O 1
ATOM 639 N N . ILE A 1 83 ? -10.103 8.756 7.945 1.00 88.88 83 ILE A N 1
ATOM 640 C CA . ILE A 1 83 ? -10.453 7.643 7.048 1.00 88.88 83 ILE A CA 1
ATOM 641 C C . ILE A 1 83 ? -10.496 8.118 5.589 1.00 88.88 83 ILE A C 1
ATOM 643 O O . ILE A 1 83 ? -9.997 7.428 4.701 1.00 88.88 83 ILE A O 1
ATOM 647 N N . ALA A 1 84 ? -11.065 9.297 5.323 1.00 91.94 84 ALA A N 1
ATOM 648 C CA . ALA A 1 84 ? -11.115 9.851 3.974 1.00 91.94 84 ALA A CA 1
ATOM 649 C C . ALA A 1 84 ? -9.711 10.137 3.416 1.00 91.94 84 ALA A C 1
ATOM 651 O O . ALA A 1 84 ? -9.440 9.799 2.265 1.00 91.94 84 ALA A O 1
ATOM 652 N N . GLU A 1 85 ? -8.808 10.704 4.220 1.00 93.62 85 GLU A N 1
ATOM 653 C CA . GLU A 1 85 ? -7.417 10.943 3.808 1.00 93.62 85 GLU A CA 1
ATOM 654 C C . GLU A 1 85 ? -6.642 9.637 3.593 1.00 93.62 85 GLU A C 1
ATOM 656 O O . GLU A 1 85 ? -5.916 9.511 2.606 1.00 93.62 85 GLU A O 1
ATOM 661 N N . LEU A 1 86 ? -6.854 8.631 4.448 1.00 92.75 86 LEU A N 1
ATOM 662 C CA . LEU A 1 86 ? -6.286 7.295 4.259 1.00 92.75 86 LEU A CA 1
ATOM 663 C C . LEU A 1 86 ? -6.720 6.690 2.914 1.00 92.75 86 LEU A C 1
ATOM 665 O O . LEU A 1 86 ? -5.883 6.218 2.145 1.00 92.75 86 LEU A O 1
ATOM 669 N N . ASN A 1 87 ? -8.018 6.749 2.606 1.00 93.44 87 ASN A N 1
ATOM 670 C CA . ASN A 1 87 ? -8.565 6.222 1.357 1.00 93.44 87 ASN A CA 1
ATOM 671 C C . ASN A 1 87 ? -8.016 6.966 0.135 1.00 93.44 87 ASN A C 1
ATOM 673 O O . ASN A 1 87 ? -7.676 6.336 -0.864 1.00 93.44 87 ASN A O 1
ATOM 677 N N . LYS A 1 88 ? -7.887 8.296 0.213 1.00 96.69 88 LYS A N 1
ATOM 678 C CA . LYS A 1 88 ? -7.259 9.092 -0.852 1.00 96.69 88 LYS A CA 1
ATOM 679 C C . LYS A 1 88 ? -5.817 8.660 -1.094 1.00 96.69 88 LYS A C 1
ATOM 681 O O . LYS A 1 88 ? -5.436 8.480 -2.245 1.00 96.69 88 LYS A O 1
ATOM 686 N N . LEU A 1 89 ? -5.034 8.468 -0.033 1.00 96.12 89 LEU A N 1
ATOM 687 C CA . LEU A 1 89 ? -3.628 8.089 -0.149 1.00 96.12 89 LEU A CA 1
ATOM 688 C C . LEU A 1 89 ? -3.459 6.683 -0.743 1.00 96.12 89 LEU A C 1
ATOM 690 O O . LEU A 1 89 ? -2.597 6.475 -1.595 1.00 96.12 89 LEU A O 1
ATOM 694 N N . ILE A 1 90 ? -4.310 5.733 -0.351 1.00 95.88 90 ILE A N 1
ATOM 695 C CA . ILE A 1 90 ? -4.323 4.385 -0.935 1.00 95.88 90 ILE A CA 1
ATOM 696 C C . ILE A 1 90 ? -4.736 4.411 -2.408 1.00 95.88 90 ILE A C 1
ATOM 698 O O . ILE A 1 90 ? -4.073 3.771 -3.220 1.00 95.88 90 ILE A O 1
ATOM 702 N N . ASN A 1 91 ? -5.760 5.185 -2.776 1.00 96.44 91 ASN A N 1
ATOM 703 C CA . ASN A 1 91 ? -6.162 5.331 -4.178 1.00 96.44 91 ASN A CA 1
ATOM 704 C C . ASN A 1 91 ? -5.051 5.969 -5.024 1.00 96.44 91 ASN A C 1
ATOM 706 O O . ASN A 1 91 ? -4.716 5.445 -6.078 1.00 96.44 91 ASN A O 1
ATOM 710 N N . ALA A 1 92 ? -4.398 7.022 -4.527 1.00 97.56 92 ALA A N 1
ATOM 711 C CA . ALA A 1 92 ? -3.246 7.611 -5.209 1.00 97.56 92 ALA A CA 1
ATOM 712 C C . ALA A 1 92 ? -2.082 6.610 -5.348 1.00 97.56 92 ALA A C 1
ATOM 714 O O . ALA A 1 92 ? -1.367 6.610 -6.346 1.00 97.56 92 ALA A O 1
ATOM 715 N N . THR A 1 93 ? -1.895 5.728 -4.362 1.00 96.75 93 THR A N 1
ATOM 716 C CA . THR A 1 93 ? -0.881 4.665 -4.432 1.00 96.75 93 THR A CA 1
ATOM 717 C C . THR A 1 93 ? -1.237 3.620 -5.490 1.00 96.75 93 THR A C 1
ATOM 719 O O . THR A 1 93 ? -0.353 3.169 -6.216 1.00 96.75 93 THR A O 1
ATOM 722 N N . LEU A 1 94 ? -2.518 3.257 -5.614 1.00 96.75 94 LEU A N 1
ATOM 723 C CA . LEU A 1 94 ? -3.006 2.393 -6.690 1.00 96.75 94 LEU A CA 1
ATOM 724 C C . LEU A 1 94 ? -2.725 3.024 -8.061 1.00 96.75 94 LEU A C 1
ATOM 726 O O . LEU A 1 94 ? -2.135 2.358 -8.909 1.00 96.75 94 LEU A O 1
ATOM 730 N N . ASP A 1 95 ? -3.035 4.312 -8.237 1.00 97.25 95 ASP A N 1
ATOM 731 C CA . ASP A 1 95 ? -2.748 5.038 -9.478 1.00 97.25 95 ASP A CA 1
ATOM 732 C C . ASP A 1 95 ? -1.249 4.980 -9.821 1.00 97.25 95 ASP A C 1
ATOM 734 O O . ASP A 1 95 ? -0.878 4.715 -10.964 1.00 97.25 95 ASP A O 1
ATOM 738 N N . VAL A 1 96 ? -0.357 5.173 -8.840 1.00 95.81 96 VAL A N 1
ATOM 739 C CA . VAL A 1 96 ? 1.101 5.049 -9.040 1.00 95.81 96 VAL A CA 1
ATOM 740 C C . VAL A 1 96 ? 1.488 3.640 -9.495 1.00 95.81 96 VAL A C 1
ATOM 742 O O . VAL A 1 96 ? 2.288 3.498 -10.419 1.00 95.81 96 VAL A O 1
ATOM 745 N N . ILE A 1 97 ? 0.911 2.595 -8.898 1.00 96.06 97 ILE A N 1
ATOM 746 C CA . ILE A 1 97 ? 1.178 1.201 -9.285 1.00 96.06 97 ILE A CA 1
ATOM 747 C C . ILE A 1 97 ? 0.703 0.923 -10.716 1.00 96.06 97 ILE A C 1
ATOM 749 O O . ILE A 1 97 ? 1.421 0.277 -11.481 1.00 96.06 97 ILE A O 1
ATOM 753 N N . GLU A 1 98 ? -0.447 1.460 -11.124 1.00 96.12 98 GLU A N 1
ATOM 754 C CA . GLU A 1 98 ? -0.909 1.374 -12.513 1.00 96.12 98 GLU A CA 1
ATOM 755 C C . GLU A 1 98 ? 0.042 2.074 -13.492 1.00 96.12 98 GLU A C 1
ATOM 757 O O . GLU A 1 98 ? 0.280 1.576 -14.595 1.00 96.12 98 GLU A O 1
ATOM 762 N N . HIS A 1 99 ? 0.621 3.213 -13.106 1.00 94.56 99 HIS A N 1
ATOM 763 C CA . HIS A 1 99 ? 1.627 3.893 -13.924 1.00 94.56 99 HIS A CA 1
ATOM 764 C C . HIS A 1 99 ? 2.946 3.116 -13.988 1.00 94.56 99 HIS A C 1
ATOM 766 O O . HIS A 1 99 ? 3.549 3.064 -15.058 1.00 94.56 99 HIS A O 1
ATOM 772 N N . ILE A 1 100 ? 3.371 2.466 -12.898 1.00 94.00 100 ILE A N 1
ATOM 773 C CA . ILE A 1 100 ? 4.539 1.569 -12.897 1.00 94.00 100 ILE A CA 1
ATOM 774 C C . ILE A 1 100 ? 4.333 0.422 -13.893 1.00 94.00 100 ILE A C 1
ATOM 776 O O . ILE A 1 100 ? 5.229 0.150 -14.685 1.00 94.00 100 ILE A O 1
ATOM 780 N N . LEU A 1 101 ? 3.150 -0.202 -13.906 1.00 93.44 101 LEU A N 1
ATOM 781 C CA . LEU A 1 101 ? 2.819 -1.270 -14.859 1.00 93.44 101 LEU A CA 1
ATOM 782 C C . LEU A 1 101 ? 2.911 -0.792 -16.314 1.00 93.44 101 LEU A C 1
ATOM 784 O O . LEU A 1 101 ? 3.487 -1.475 -17.158 1.00 93.44 101 LEU A O 1
ATOM 788 N N . LYS A 1 102 ? 2.378 0.400 -16.610 1.00 92.75 102 LYS A N 1
ATOM 789 C CA . LYS A 1 102 ? 2.478 1.006 -17.949 1.00 92.75 102 LYS A CA 1
ATOM 790 C C . LYS A 1 102 ? 3.928 1.316 -18.322 1.00 92.75 102 LYS A C 1
ATOM 792 O O . LYS A 1 102 ? 4.322 1.094 -19.462 1.00 92.75 102 LYS A O 1
ATOM 797 N N . LEU A 1 103 ? 4.718 1.826 -17.378 1.00 90.56 103 LEU A N 1
ATOM 798 C CA . LEU A 1 103 ? 6.128 2.142 -17.599 1.00 90.56 103 LEU A CA 1
ATOM 799 C C . LEU A 1 103 ? 6.958 0.880 -17.864 1.00 90.56 103 LEU A C 1
ATOM 801 O O . LEU A 1 103 ? 7.801 0.891 -18.755 1.00 90.56 103 LEU A O 1
ATOM 805 N N . GLU A 1 104 ? 6.706 -0.206 -17.134 1.00 88.44 104 GLU A N 1
ATOM 806 C CA . GLU A 1 104 ? 7.343 -1.503 -17.380 1.00 88.44 104 GLU A CA 1
ATOM 807 C C . GLU A 1 104 ? 6.988 -2.070 -18.763 1.00 88.44 104 GLU A C 1
ATOM 809 O O . GLU A 1 104 ? 7.881 -2.524 -19.474 1.00 88.44 104 GLU A O 1
ATOM 814 N N . ASP A 1 105 ? 5.720 -1.999 -19.180 1.00 88.56 105 ASP A N 1
ATOM 815 C CA . ASP A 1 105 ? 5.286 -2.429 -20.519 1.00 88.56 105 ASP A CA 1
ATOM 816 C C . ASP A 1 105 ? 5.977 -1.624 -21.634 1.00 88.56 105 ASP A C 1
ATOM 818 O O . ASP A 1 105 ? 6.473 -2.193 -22.607 1.00 88.56 105 ASP A O 1
ATOM 822 N N . LEU A 1 106 ? 6.085 -0.301 -21.468 1.00 87.94 106 LEU A N 1
ATOM 823 C CA . LEU A 1 106 ? 6.842 0.549 -22.390 1.00 87.94 106 LEU A CA 1
ATOM 824 C C . LEU A 1 106 ? 8.335 0.202 -22.397 1.00 87.94 106 LEU A C 1
ATOM 826 O O . LEU A 1 106 ? 8.951 0.197 -23.459 1.00 87.94 106 LEU A O 1
ATOM 830 N N . ALA A 1 107 ? 8.926 -0.095 -21.236 1.00 85.50 107 ALA A N 1
ATOM 831 C CA . ALA A 1 107 ? 10.345 -0.438 -21.135 1.00 85.50 107 ALA A CA 1
ATOM 832 C C . ALA A 1 107 ? 10.668 -1.731 -21.887 1.00 85.50 107 ALA A C 1
ATOM 834 O O . ALA A 1 107 ? 11.681 -1.793 -22.577 1.00 85.50 107 ALA A O 1
ATOM 835 N N . VAL A 1 108 ? 9.784 -2.730 -21.816 1.00 84.50 108 VAL A N 1
ATOM 836 C CA . VAL A 1 108 ? 9.921 -3.972 -22.589 1.00 84.50 108 VAL A CA 1
ATOM 837 C C . VAL A 1 108 ? 9.827 -3.699 -24.091 1.00 84.50 108 VAL A C 1
ATOM 839 O O . VAL A 1 108 ? 10.670 -4.179 -24.840 1.00 84.50 108 VAL A O 1
ATOM 842 N N . LYS A 1 109 ? 8.853 -2.894 -24.531 1.00 83.00 109 LYS A N 1
ATOM 843 C CA . LYS A 1 109 ? 8.667 -2.562 -25.956 1.00 83.00 109 LYS A CA 1
ATOM 844 C C . LYS A 1 109 ? 9.862 -1.813 -26.543 1.00 83.00 109 LYS A C 1
ATOM 846 O O . LYS A 1 109 ? 10.369 -2.189 -27.590 1.00 83.00 109 LYS A O 1
ATOM 851 N N . HIS A 1 110 ? 10.350 -0.785 -25.852 1.00 79.88 110 HIS A N 1
ATOM 852 C CA . HIS A 1 110 ? 11.470 0.022 -26.343 1.00 79.88 110 HIS A CA 1
ATOM 853 C C . HIS A 1 110 ? 12.835 -0.664 -26.202 1.00 79.88 110 HIS A C 1
ATOM 855 O O . HIS A 1 110 ? 13.790 -0.249 -26.859 1.00 79.88 110 HIS A O 1
ATOM 861 N N . ALA A 1 111 ? 12.943 -1.726 -25.397 1.00 73.06 111 ALA A N 1
ATOM 862 C CA . ALA A 1 111 ? 14.134 -2.571 -25.384 1.00 73.06 111 ALA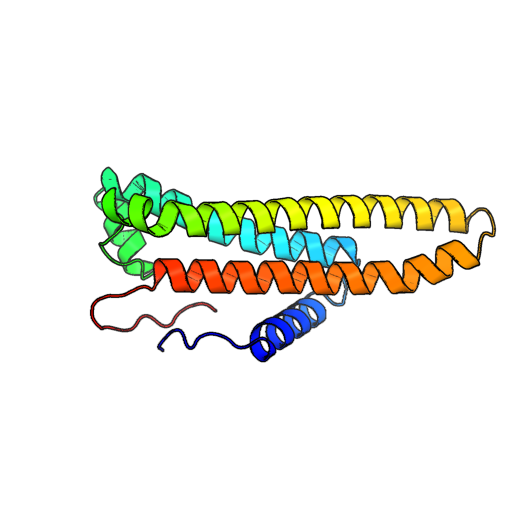 A CA 1
ATOM 863 C C . ALA A 1 111 ? 14.334 -3.317 -26.718 1.00 73.06 111 ALA A C 1
ATOM 865 O O . ALA A 1 111 ? 15.467 -3.643 -27.057 1.00 73.06 111 ALA A O 1
ATOM 866 N N . GLU A 1 112 ? 13.265 -3.554 -27.487 1.00 70.12 112 GLU A N 1
ATOM 867 C CA . GLU A 1 112 ? 13.341 -4.139 -28.836 1.00 70.12 112 GLU A CA 1
ATOM 868 C C . GLU A 1 112 ? 13.701 -3.100 -29.917 1.00 70.12 112 GLU A C 1
ATOM 870 O O . GLU A 1 112 ? 14.131 -3.466 -31.008 1.00 70.12 112 GLU A O 1
ATOM 875 N N . GLU A 1 113 ? 13.546 -1.807 -29.616 1.00 74.75 113 GLU A N 1
ATOM 876 C CA . GLU A 1 113 ? 13.748 -0.685 -30.545 1.00 74.75 113 GLU A CA 1
ATOM 877 C C . GLU A 1 113 ? 15.137 -0.019 -30.409 1.00 74.75 113 GLU A C 1
ATOM 879 O O . GLU A 1 113 ? 15.374 1.026 -31.013 1.00 74.75 113 GLU A O 1
ATOM 884 N N . ASP A 1 114 ? 16.054 -0.606 -29.624 1.00 68.25 114 ASP A N 1
ATOM 885 C CA . ASP A 1 114 ? 17.399 -0.083 -29.322 1.00 68.25 114 ASP A CA 1
ATOM 886 C C . ASP A 1 114 ? 17.393 1.374 -28.801 1.00 68.25 114 ASP A C 1
ATOM 888 O O . ASP A 1 114 ? 18.205 2.208 -29.214 1.00 68.25 114 ASP A O 1
ATOM 892 N N . LEU A 1 115 ? 16.489 1.697 -27.860 1.00 77.88 115 LEU A N 1
ATOM 89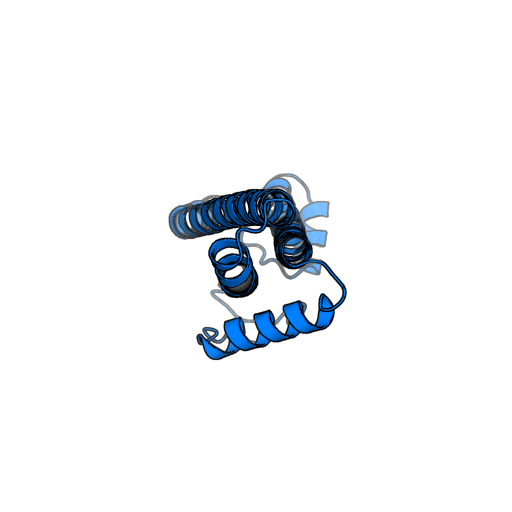3 C CA . LEU A 1 115 ? 16.428 3.007 -27.189 1.00 77.88 115 LEU A CA 1
ATOM 894 C C . LEU A 1 115 ? 17.047 2.956 -25.765 1.00 77.88 115 LEU A C 1
ATOM 896 O O . LEU A 1 115 ? 16.324 2.871 -24.764 1.00 77.88 115 LEU A O 1
ATOM 900 N N . PRO A 1 116 ? 18.389 3.002 -25.625 1.00 73.81 116 PRO A N 1
ATOM 901 C CA . PRO A 1 116 ? 19.082 2.710 -24.366 1.00 73.81 116 PRO A CA 1
ATOM 902 C C . PRO A 1 116 ? 18.777 3.707 -23.241 1.00 73.81 116 PRO A C 1
ATOM 904 O O . PRO A 1 116 ? 18.658 3.298 -22.088 1.00 73.81 116 PRO A O 1
ATOM 907 N N . GLU A 1 117 ? 18.580 4.990 -23.561 1.00 79.62 117 GLU A N 1
ATOM 908 C CA . GLU A 1 117 ? 18.310 6.039 -22.564 1.00 79.62 117 GLU A CA 1
ATOM 909 C C . GLU A 1 117 ? 16.996 5.796 -21.803 1.00 79.62 117 GLU A C 1
ATOM 911 O O . GLU A 1 117 ? 16.918 5.996 -20.589 1.00 79.62 117 GLU A O 1
ATOM 916 N N . PHE A 1 118 ? 15.960 5.317 -22.500 1.00 77.94 118 PHE A N 1
ATOM 917 C CA . PHE A 1 118 ? 14.667 5.021 -21.886 1.00 77.94 118 PHE A CA 1
ATOM 918 C C . PHE A 1 118 ? 14.743 3.782 -20.990 1.00 77.94 118 PHE A C 1
ATOM 920 O O . PHE A 1 118 ? 14.240 3.792 -19.864 1.00 77.94 118 PHE A O 1
ATOM 927 N N . SER A 1 119 ? 15.418 2.732 -21.465 1.00 76.94 119 SER A N 1
ATOM 928 C CA . SER A 1 119 ? 15.626 1.508 -20.690 1.00 76.94 119 SER A CA 1
ATOM 929 C C . SER A 1 119 ? 16.433 1.776 -19.415 1.00 76.94 119 SER A C 1
ATOM 931 O O . SER A 1 119 ? 16.097 1.253 -18.352 1.00 76.94 119 SER A O 1
ATOM 933 N N . GLU A 1 120 ? 17.475 2.606 -19.487 1.00 81.69 120 GLU A N 1
ATOM 934 C CA . GLU A 1 120 ? 18.294 2.966 -18.325 1.00 81.69 120 GLU A CA 1
ATOM 935 C C . GLU A 1 120 ? 17.498 3.780 -17.293 1.00 81.69 120 GLU A C 1
ATOM 937 O O . GLU A 1 120 ? 17.523 3.470 -16.099 1.00 81.69 120 GLU A O 1
ATOM 942 N N . ALA A 1 121 ? 16.709 4.761 -17.745 1.00 84.62 121 ALA A N 1
ATOM 943 C CA . ALA A 1 121 ? 15.826 5.519 -16.865 1.00 84.62 121 ALA A CA 1
ATOM 944 C C . ALA A 1 121 ? 14.798 4.606 -16.171 1.00 84.62 121 ALA A C 1
ATOM 946 O O . ALA A 1 121 ? 14.606 4.690 -14.953 1.00 84.62 121 ALA A O 1
ATOM 947 N N . ALA A 1 122 ? 14.166 3.695 -16.916 1.00 85.69 122 ALA A N 1
ATOM 948 C CA . ALA A 1 122 ? 13.186 2.755 -16.379 1.00 85.69 122 ALA A CA 1
ATOM 949 C C . ALA A 1 122 ? 13.785 1.855 -15.281 1.00 85.69 122 ALA A C 1
ATOM 951 O O . ALA A 1 122 ? 13.174 1.697 -14.220 1.00 85.69 122 ALA A O 1
ATOM 952 N N . LEU A 1 123 ? 15.009 1.345 -15.481 1.00 86.00 123 LEU A N 1
ATOM 953 C CA . LEU A 1 123 ? 15.733 0.534 -14.491 1.00 86.00 123 LEU A CA 1
ATOM 954 C C . LEU A 1 123 ? 15.956 1.255 -13.155 1.00 86.00 123 LEU A C 1
ATOM 956 O O . LEU A 1 123 ? 16.050 0.591 -12.124 1.00 86.00 123 LEU A O 1
ATOM 960 N N . HIS A 1 124 ? 16.015 2.588 -13.148 1.00 88.44 124 HIS A N 1
ATOM 961 C CA . HIS A 1 124 ? 16.168 3.377 -11.927 1.00 88.44 124 HIS A CA 1
ATOM 962 C C . HIS A 1 124 ? 14.820 3.808 -11.327 1.00 88.44 124 HIS A C 1
ATOM 964 O O . HIS A 1 124 ? 14.593 3.675 -10.121 1.00 88.44 124 HIS A O 1
ATOM 970 N N . TYR A 1 125 ? 13.898 4.311 -12.153 1.00 90.94 125 TYR A N 1
ATOM 971 C CA . TYR A 1 125 ? 12.632 4.860 -11.667 1.00 90.94 125 TYR A CA 1
ATOM 972 C C . TYR A 1 125 ? 11.644 3.787 -11.206 1.00 90.94 125 TYR A C 1
ATOM 974 O O . TYR A 1 125 ? 10.931 4.024 -10.230 1.00 90.94 125 TYR A O 1
ATOM 982 N N . ILE A 1 126 ? 11.589 2.613 -11.843 1.00 93.88 126 ILE A N 1
ATOM 983 C CA . ILE A 1 126 ? 10.647 1.553 -11.449 1.00 93.88 126 ILE A CA 1
ATOM 984 C C . ILE A 1 126 ? 10.913 1.075 -10.007 1.00 93.88 126 ILE A C 1
ATOM 986 O O . ILE A 1 126 ? 9.994 1.164 -9.186 1.00 93.88 126 ILE A O 1
ATOM 990 N N . PRO A 1 127 ? 12.140 0.650 -9.632 1.00 94.81 127 PRO A N 1
ATOM 991 C CA . PRO A 1 127 ? 12.448 0.259 -8.255 1.00 94.81 127 PRO A CA 1
ATOM 992 C C . PRO A 1 127 ? 12.135 1.341 -7.223 1.00 94.81 127 PRO A C 1
ATOM 994 O O . PRO A 1 127 ? 11.591 1.049 -6.157 1.00 94.81 127 PRO A O 1
ATOM 997 N N . LEU A 1 128 ? 12.463 2.594 -7.549 1.00 94.94 128 LEU A N 1
ATOM 998 C CA . LEU A 1 128 ? 12.281 3.733 -6.658 1.00 94.94 128 LEU A CA 1
ATOM 999 C C . LEU A 1 128 ? 10.797 4.003 -6.384 1.00 94.94 128 LEU A C 1
ATOM 1001 O O . LEU A 1 128 ? 10.395 4.142 -5.229 1.00 94.94 128 LEU A O 1
ATOM 1005 N N . ASN A 1 129 ? 9.970 4.034 -7.432 1.00 95.44 129 ASN A N 1
ATOM 1006 C CA . ASN A 1 129 ? 8.532 4.251 -7.283 1.00 95.44 129 ASN A CA 1
ATOM 1007 C C . ASN A 1 129 ? 7.857 3.077 -6.558 1.00 95.44 129 ASN A C 1
ATOM 1009 O O . ASN A 1 129 ? 6.981 3.302 -5.725 1.00 95.44 129 ASN A O 1
ATOM 1013 N N . VAL A 1 130 ? 8.300 1.835 -6.793 1.00 96.94 130 VAL A N 1
ATOM 1014 C CA . VAL A 1 130 ? 7.815 0.671 -6.033 1.00 96.94 130 VAL A CA 1
ATOM 1015 C C . VAL A 1 130 ? 8.168 0.778 -4.552 1.00 96.94 130 VAL A C 1
ATOM 1017 O O . VAL A 1 130 ? 7.313 0.509 -3.708 1.00 96.94 130 VAL A O 1
ATOM 1020 N N . TYR A 1 131 ? 9.394 1.188 -4.218 1.00 96.38 131 TYR A N 1
ATOM 1021 C CA . TYR A 1 131 ? 9.797 1.404 -2.828 1.00 96.38 131 TYR A CA 1
ATOM 1022 C C . TYR A 1 131 ? 8.880 2.418 -2.130 1.00 96.38 131 TYR A C 1
ATOM 1024 O O . TYR A 1 131 ? 8.349 2.120 -1.059 1.00 96.38 131 TYR A O 1
ATOM 1032 N N . TYR A 1 132 ? 8.635 3.576 -2.752 1.00 96.19 132 TYR A N 1
ATOM 1033 C CA . TYR A 1 132 ? 7.759 4.591 -2.167 1.00 96.19 132 TYR A CA 1
ATOM 1034 C C . TYR A 1 132 ? 6.309 4.124 -2.063 1.00 96.19 132 TYR A C 1
ATOM 1036 O O . TYR A 1 132 ? 5.690 4.350 -1.029 1.00 96.19 132 TYR A O 1
ATOM 1044 N N . ALA A 1 133 ? 5.786 3.404 -3.061 1.00 97.44 133 ALA A N 1
ATOM 1045 C CA . ALA A 1 133 ? 4.447 2.824 -2.983 1.00 97.44 133 ALA A CA 1
ATOM 1046 C C . ALA A 1 133 ? 4.318 1.863 -1.787 1.00 97.44 133 ALA A C 1
ATOM 1048 O O . ALA A 1 133 ? 3.386 1.981 -0.993 1.00 97.44 133 ALA A O 1
ATOM 1049 N N . ILE A 1 134 ? 5.287 0.960 -1.599 1.00 96.75 134 ILE A N 1
ATOM 1050 C CA . ILE A 1 134 ? 5.329 0.042 -0.448 1.00 96.75 134 ILE A CA 1
ATOM 1051 C C . ILE A 1 134 ? 5.410 0.818 0.870 1.00 96.75 134 ILE A C 1
ATOM 1053 O O . ILE A 1 134 ? 4.693 0.492 1.818 1.00 96.75 134 ILE A O 1
ATOM 1057 N N . GLN A 1 135 ? 6.237 1.863 0.931 1.00 94.56 135 GLN A N 1
ATOM 1058 C CA . GLN A 1 135 ? 6.375 2.702 2.119 1.00 94.56 135 GLN A CA 1
ATOM 1059 C C . GLN A 1 135 ? 5.088 3.440 2.466 1.00 94.56 135 GLN A C 1
ATOM 1061 O O . GLN A 1 135 ? 4.702 3.485 3.638 1.00 94.56 135 GLN A O 1
ATOM 1066 N N . THR A 1 136 ? 4.387 3.958 1.460 1.00 95.12 136 THR A N 1
ATOM 1067 C CA . THR A 1 136 ? 3.072 4.565 1.631 1.00 95.12 136 THR A CA 1
ATOM 1068 C C . THR A 1 136 ? 2.062 3.546 2.148 1.00 95.12 136 THR A C 1
ATOM 1070 O O . THR A 1 136 ? 1.399 3.831 3.144 1.00 95.12 136 THR A O 1
ATOM 1073 N N . VAL A 1 137 ? 1.990 2.339 1.571 1.00 95.62 137 VAL A N 1
ATOM 1074 C CA . VAL A 1 137 ? 1.094 1.283 2.075 1.00 95.62 137 VAL A CA 1
ATOM 1075 C C . VAL A 1 137 ? 1.426 0.919 3.526 1.00 95.62 137 VAL A C 1
ATOM 1077 O O . VAL A 1 137 ? 0.525 0.893 4.358 1.00 95.62 137 VAL A O 1
ATOM 1080 N N . ALA A 1 138 ? 2.699 0.725 3.879 1.00 91.75 138 ALA A N 1
ATOM 1081 C CA . ALA A 1 138 ? 3.107 0.417 5.254 1.00 91.75 138 ALA A CA 1
ATOM 1082 C C . ALA A 1 138 ? 2.737 1.534 6.254 1.00 91.75 138 ALA A C 1
ATOM 1084 O O . ALA A 1 138 ? 2.300 1.261 7.381 1.00 91.75 138 ALA A O 1
ATOM 1085 N N . ALA A 1 139 ? 2.874 2.800 5.847 1.00 90.75 139 ALA A N 1
ATOM 1086 C CA . ALA A 1 139 ? 2.435 3.944 6.638 1.00 90.75 139 ALA A CA 1
ATOM 1087 C C . ALA A 1 139 ? 0.903 3.978 6.787 1.00 90.75 139 ALA A C 1
ATOM 1089 O O . ALA A 1 139 ? 0.400 4.222 7.887 1.00 90.75 139 ALA A O 1
ATOM 1090 N N . CYS A 1 140 ? 0.160 3.674 5.722 1.00 91.62 140 CYS A N 1
ATOM 1091 C CA . CYS A 1 140 ? -1.296 3.547 5.743 1.00 91.62 140 CYS A CA 1
ATOM 1092 C C . CYS A 1 140 ? -1.761 2.419 6.673 1.00 91.62 140 CYS A C 1
ATOM 1094 O O . CYS A 1 140 ? -2.623 2.664 7.515 1.00 91.62 140 CYS A O 1
ATOM 1096 N N . THR A 1 141 ? -1.154 1.227 6.610 1.00 89.81 141 THR A N 1
ATOM 1097 C CA . THR A 1 141 ? -1.425 0.116 7.543 1.00 89.81 141 THR A CA 1
ATOM 1098 C C . THR A 1 141 ? -1.206 0.555 8.986 1.00 89.81 141 THR A C 1
ATOM 1100 O O . THR A 1 141 ? -2.047 0.342 9.852 1.00 89.81 141 THR A O 1
ATOM 1103 N N . THR A 1 142 ? -0.098 1.247 9.250 1.00 86.88 142 THR A N 1
ATOM 1104 C CA . THR A 1 142 ? 0.207 1.781 10.580 1.00 86.88 142 THR A CA 1
ATOM 1105 C C . THR A 1 142 ? -0.861 2.762 11.067 1.00 86.88 142 THR A C 1
ATOM 1107 O O . THR A 1 142 ? -1.319 2.679 12.209 1.00 86.88 142 THR A O 1
ATOM 1110 N N . ARG A 1 143 ? -1.259 3.712 10.213 1.00 86.38 143 ARG A N 1
ATOM 1111 C CA . ARG A 1 143 ? -2.277 4.715 10.546 1.00 86.38 143 ARG A CA 1
ATOM 1112 C C . ARG A 1 143 ? -3.627 4.072 10.802 1.00 86.38 143 ARG A C 1
ATOM 1114 O O . ARG A 1 143 ? -4.254 4.395 11.805 1.00 86.38 143 ARG A O 1
ATOM 1121 N N . MET A 1 144 ? -4.006 3.123 9.958 1.00 85.81 144 MET A N 1
ATOM 1122 C CA . MET A 1 144 ? -5.176 2.279 10.134 1.00 85.81 144 MET A CA 1
ATOM 1123 C C . MET A 1 144 ? -5.150 1.593 11.512 1.00 85.81 144 MET A C 1
ATOM 1125 O O . MET A 1 144 ? -6.058 1.785 12.317 1.00 85.81 144 MET A O 1
ATOM 1129 N N . CYS A 1 145 ? -4.059 0.905 11.855 1.00 81.06 145 CYS A N 1
ATOM 1130 C CA . CYS A 1 145 ? -3.901 0.265 13.160 1.00 81.06 145 CYS A CA 1
ATOM 1131 C C . CYS A 1 145 ? -4.010 1.252 14.334 1.00 81.06 145 CYS A C 1
ATOM 1133 O O . CYS A 1 145 ? -4.653 0.929 15.333 1.00 81.06 145 CYS A O 1
ATOM 1135 N N . CYS A 1 146 ? -3.409 2.445 14.262 1.00 80.06 146 CYS A N 1
ATOM 1136 C CA . CYS A 1 146 ? -3.500 3.398 15.373 1.00 80.06 146 CYS A CA 1
ATOM 1137 C C . CYS A 1 146 ? -4.885 4.070 15.477 1.00 80.06 146 CYS A C 1
ATOM 1139 O O . CYS A 1 146 ? -5.341 4.269 16.600 1.00 80.06 146 CYS A O 1
ATOM 1141 N N . LEU A 1 147 ? -5.584 4.347 14.365 1.00 78.88 147 LEU A N 1
ATOM 1142 C CA . LEU A 1 147 ? -6.974 4.842 14.379 1.00 78.88 147 LEU A CA 1
ATOM 1143 C C . LEU A 1 147 ? -7.894 3.907 15.171 1.00 78.88 147 LEU A C 1
ATOM 1145 O O . LEU A 1 147 ? -8.746 4.343 15.942 1.00 78.88 147 LEU A O 1
ATOM 1149 N N . PHE A 1 148 ? -7.695 2.604 15.004 1.00 69.81 148 PHE A N 1
ATOM 1150 C CA . PHE A 1 148 ? -8.532 1.580 15.621 1.00 69.81 148 PHE A CA 1
ATOM 1151 C C . PHE A 1 148 ? -8.103 1.204 17.038 1.00 69.81 148 PHE A C 1
ATOM 1153 O O . PHE A 1 148 ? -8.901 0.668 17.804 1.00 69.81 148 PHE A O 1
ATOM 1160 N N . ASN A 1 149 ? -6.865 1.530 17.408 1.00 67.75 149 ASN A N 1
ATOM 1161 C CA . ASN A 1 149 ? -6.328 1.335 18.749 1.00 67.75 149 ASN A CA 1
ATOM 1162 C C . ASN A 1 149 ? -6.412 2.589 19.635 1.00 67.75 149 ASN A C 1
ATOM 1164 O O . ASN A 1 149 ? -5.843 2.556 20.729 1.00 67.75 149 ASN A O 1
ATOM 1168 N N . ASP A 1 150 ? -7.100 3.665 19.214 1.00 59.47 150 ASP A N 1
ATOM 1169 C CA . ASP A 1 150 ? -7.342 4.871 20.027 1.00 59.47 150 ASP A CA 1
ATOM 1170 C C . ASP A 1 150 ? -8.231 4.529 21.240 1.00 59.47 150 ASP A C 1
ATOM 1172 O O . ASP A 1 150 ? -9.444 4.743 21.279 1.00 59.47 150 ASP A O 1
ATOM 1176 N N . LYS A 1 151 ? -7.611 3.895 22.239 1.00 46.41 151 LYS A N 1
ATOM 1177 C CA . LYS A 1 151 ? -8.176 3.628 23.551 1.00 46.41 151 LYS A CA 1
ATOM 1178 C C . LYS A 1 151 ? -8.054 4.896 24.381 1.00 46.41 151 LYS A C 1
ATOM 1180 O O . LYS A 1 151 ? -7.028 5.126 25.023 1.00 46.41 151 LYS A O 1
ATOM 1185 N N . SER A 1 152 ? -9.154 5.629 24.524 1.00 38.22 152 SER A N 1
ATOM 1186 C CA . SER A 1 152 ? -9.438 6.177 25.846 1.00 38.22 152 SER A CA 1
ATOM 1187 C C . SER A 1 152 ? -9.703 4.985 26.782 1.00 38.22 152 SER A C 1
ATOM 1189 O O . SER A 1 152 ? -10.749 4.346 26.751 1.00 38.22 152 SER A O 1
ATOM 1191 N N . SER A 1 153 ? -8.696 4.669 27.599 1.00 33.50 153 SER A N 1
ATOM 1192 C CA . SER A 1 153 ? -8.649 3.615 28.627 1.00 33.50 153 SER A CA 1
ATOM 1193 C C . SER A 1 153 ? -8.085 2.239 28.216 1.00 33.50 153 SER A C 1
ATOM 1195 O O . SER A 1 153 ? -8.728 1.393 27.598 1.00 33.50 153 SER A O 1
ATOM 1197 N N . ALA A 1 154 ? -6.819 2.066 28.612 1.00 40.25 154 ALA A N 1
ATOM 1198 C CA . ALA A 1 154 ? -6.134 0.873 29.116 1.00 40.25 154 ALA A CA 1
ATOM 1199 C C . ALA A 1 154 ? -6.728 -0.524 28.830 1.00 40.25 154 ALA A C 1
ATOM 1201 O O . ALA A 1 154 ? -7.759 -0.907 29.367 1.00 40.25 154 ALA A O 1
ATOM 1202 N N . ALA A 1 155 ? -5.970 -1.328 28.080 1.00 31.28 155 ALA A N 1
ATOM 1203 C CA . ALA A 1 155 ? -5.555 -2.707 28.405 1.00 31.28 155 ALA A CA 1
ATOM 1204 C C . ALA A 1 155 ? -5.115 -3.378 27.101 1.00 31.28 155 ALA A C 1
ATOM 1206 O O . ALA A 1 155 ? -5.818 -3.314 26.096 1.00 31.28 155 ALA A O 1
ATOM 1207 N N . GLY A 1 156 ? -3.906 -3.926 27.084 1.00 41.81 156 GLY A N 1
ATOM 1208 C CA . GLY A 1 156 ? -3.192 -4.259 25.859 1.00 41.81 156 GLY A CA 1
ATOM 1209 C C . GLY A 1 156 ? -3.838 -5.345 25.013 1.00 41.81 156 GLY A C 1
ATOM 1210 O O . GLY A 1 156 ? -4.339 -6.326 25.541 1.00 41.81 156 GLY A O 1
ATOM 1211 N N . ILE A 1 157 ? -3.715 -5.195 23.697 1.00 37.09 157 ILE A N 1
ATOM 1212 C CA . ILE A 1 157 ? -3.629 -6.320 22.771 1.00 37.09 157 ILE A CA 1
ATOM 1213 C C . ILE A 1 157 ? -2.491 -5.969 21.819 1.00 37.09 157 ILE A C 1
ATOM 1215 O O . ILE A 1 157 ? -2.500 -4.944 21.147 1.00 37.09 157 ILE A O 1
ATOM 1219 N N . LEU A 1 158 ? -1.427 -6.756 21.917 1.00 39.53 158 LEU A N 1
ATOM 1220 C CA . LEU A 1 158 ? -0.297 -6.739 21.013 1.00 39.53 158 LEU A CA 1
ATOM 1221 C C . LEU A 1 158 ? -0.462 -7.968 20.133 1.00 39.53 158 LEU A C 1
ATOM 1223 O O . LEU A 1 158 ? -0.054 -9.032 20.568 1.00 39.53 158 LEU A O 1
ATOM 1227 N N . TYR A 1 159 ? -1.064 -7.843 18.958 1.00 36.91 159 TYR A N 1
ATOM 1228 C CA . TYR A 1 159 ? -0.917 -8.854 17.919 1.00 36.91 159 TYR A CA 1
ATOM 1229 C C . TYR A 1 159 ? -1.070 -8.185 16.555 1.00 36.91 159 TYR A C 1
ATOM 1231 O O . TYR A 1 159 ? -2.080 -7.542 16.294 1.00 36.91 159 TYR A O 1
ATOM 1239 N N . ILE A 1 160 ? -0.045 -8.395 15.725 1.00 38.16 160 ILE A N 1
ATOM 1240 C CA . ILE A 1 160 ? 0.030 -8.093 14.291 1.00 38.16 160 ILE A CA 1
ATOM 1241 C C . ILE A 1 160 ? 0.261 -6.602 13.968 1.00 38.16 160 ILE A C 1
ATOM 1243 O O . ILE A 1 160 ? -0.633 -5.885 13.537 1.00 38.16 160 ILE A O 1
ATOM 1247 N N . CYS A 1 161 ? 1.509 -6.166 14.161 1.00 34.56 161 CYS A N 1
ATOM 1248 C CA . CYS A 1 161 ? 2.240 -5.367 13.172 1.00 34.56 161 CYS A CA 1
ATOM 1249 C C . CYS A 1 161 ? 3.537 -6.123 12.871 1.00 34.56 161 CYS A C 1
ATOM 1251 O O . CYS A 1 161 ? 4.156 -6.591 13.858 1.00 34.56 161 CYS A O 1
#

Radius of gyration: 19.16 Å; chains: 1; bounding box: 45×26×60 Å

InterPro domains:
  IPR027942 Sieve element occlusion, N-terminal [PF14576] (1-148)
  IPR039299 Protein SIEVE ELEMENT OCCLUSION [PTHR33232] (2-149)

Organism: NCBI:txid425828

Sequence (161 aa):
MACKPLGEDTAQKTSMSILEKLSKHAWHAKALLTLAAFAVDYGDFWLLALLYTSDKSAKSVGILKGMPNIYTNSWFQKHSGEIAELNKLINATLDVIEHILKLEDLAVKHAEEDLPEFSEAALHYIPLNVYYAIQTVAACTTRMCCLFNDKSSAAGILYIC

Secondary structure (DSSP, 8-state):
-------HHHHHHHHHHHHHHTTTS-HHHHHHHHHHHHHHHHHHHHHHHHHTTT-HHHHHHHHHTT--TT--HHHHHHHHHHHHHHHHHHHHHHHHHHHHHHHHHHHHHHHTTT-HHHHHHHHHHHHHHHHHHHHHHHHHHHHHHHHHT--SS--------

pLDDT: mean 78.82, std 18.33, range [31.28, 97.62]

Foldseek 3Di:
DDLDVDPLVVLLVVLVVLCVVCVVPDLLVSLVVLLVVLVVVVVVVVVLLVCLVPDPVSVVVCVVVVFDNPSDPVLCVVCVVVVVVLVVLSVVLVVLSVVLVVLVVVLVVCVVVPPVVSVVVNVPVSNVSSSVSSSSSSVSSSSVVVSRVPDPDDDDDDDDD